Protein AF-A0A290WV50-F1 (afdb_monomer)

Sequence (112 aa):
MDWLPSSRDQPDPIHGEHLRTILKDNGTAYQQEVMASYKLALKSLRVVPDRTIFSGANDFTQAAKDSAIYCVRMATLEVLNAQPNFWLDALMIYHEGNWPCGLLPDGTLVVF

Mean predicted aligned error: 3.04 Å

Nearest PDB structures (foldseek):
  8cm0-assembly1_BBB  TM=7.916E-01  e=2.011E-04  Serratia marcescens

pLDDT: mean 94.01, std 3.14, range [77.62, 97.81]

Secondary structure (DSSP, 8-state):
-EEPP-STTSPPSSSHHHHHHHHHHTT---HHHHHHHHHHHHHHGGGSPTTSSEETTEE-HHHHHHHHHHHHHHHHHHHHTT---HHHHHHHHHHTT--EEEE-TTSPEEE-

Organism: NCBI:txid368607

Foldseek 3Di:
DFWQDLDPPDDHPPCLVVLVVVCVVVVHDQPVVLVVQLVVLVVVLVVPDWQPDDDVPDTCSNSQSSNLSVLSSSQSSCVVVVNRDLSVVVNVCVVVVWGFTDADPVGDTDTD

Structure (mmCIF, N/CA/C/O backbone):
data_AF-A0A290WV50-F1
#
_entry.id   AF-A0A290WV50-F1
#
loop_
_atom_site.group_PDB
_atom_site.id
_atom_site.type_symbol
_atom_site.label_atom_id
_atom_site.label_alt_id
_atom_site.label_comp_id
_atom_site.label_asym_id
_atom_site.label_entity_id
_atom_site.label_seq_id
_atom_site.pdbx_PDB_ins_code
_atom_site.Cartn_x
_atom_site.Cartn_y
_atom_site.Cartn_z
_atom_site.occupancy
_atom_site.B_iso_or_equiv
_atom_site.auth_seq_id
_atom_site.auth_comp_id
_atom_site.auth_asym_id
_atom_site.auth_atom_id
_atom_site.pdbx_PDB_model_num
ATOM 1 N N . MET A 1 1 ? -4.589 11.351 -15.702 1.00 77.62 1 MET A N 1
ATOM 2 C CA . MET A 1 1 ? -3.990 10.204 -15.004 1.00 77.62 1 MET A CA 1
ATOM 3 C C . MET A 1 1 ? -3.105 10.793 -13.945 1.00 77.62 1 MET A C 1
ATOM 5 O O . MET A 1 1 ? -2.241 11.589 -14.299 1.00 77.62 1 MET A O 1
ATOM 9 N N . ASP A 1 2 ? -3.348 10.419 -12.701 1.00 89.75 2 ASP A N 1
ATOM 10 C CA . ASP A 1 2 ? -2.555 10.874 -11.569 1.00 89.75 2 ASP A CA 1
ATOM 11 C C . ASP A 1 2 ? -1.730 9.709 -11.031 1.00 89.75 2 ASP A C 1
ATOM 13 O O . ASP A 1 2 ? -2.103 8.545 -11.177 1.00 89.75 2 ASP A O 1
ATOM 17 N N . TRP A 1 3 ? -0.571 10.013 -10.460 1.00 90.50 3 TRP A N 1
ATOM 18 C CA . TRP A 1 3 ? 0.260 8.999 -9.818 1.00 90.50 3 TRP A CA 1
ATOM 19 C C . TRP A 1 3 ? -0.397 8.521 -8.527 1.00 90.50 3 TRP A C 1
ATOM 21 O O . TRP A 1 3 ? -1.090 9.291 -7.856 1.00 90.50 3 TRP A O 1
ATOM 31 N N . LEU A 1 4 ? -0.148 7.263 -8.157 1.00 93.94 4 LEU A N 1
ATOM 32 C CA . LEU A 1 4 ? -0.540 6.798 -6.832 1.00 93.94 4 LEU A CA 1
ATOM 33 C C . LEU A 1 4 ? 0.209 7.579 -5.739 1.00 93.94 4 LEU A C 1
ATOM 35 O O . LEU A 1 4 ? 1.354 7.997 -5.954 1.00 93.94 4 LEU A O 1
ATOM 39 N N . PRO A 1 5 ? -0.412 7.780 -4.563 1.00 94.62 5 PRO A N 1
ATOM 40 C CA . PRO A 1 5 ? 0.242 8.483 -3.476 1.00 94.62 5 PRO A CA 1
ATOM 41 C C . PRO A 1 5 ? 1.476 7.725 -2.981 1.00 94.62 5 PRO A C 1
ATOM 43 O O . PRO A 1 5 ? 1.396 6.544 -2.659 1.00 94.62 5 PRO A O 1
ATOM 46 N N . SER A 1 6 ? 2.601 8.422 -2.859 1.00 92.94 6 SER A N 1
ATOM 47 C CA . SER A 1 6 ? 3.882 7.913 -2.365 1.00 92.94 6 SER A CA 1
ATOM 48 C C . SER A 1 6 ? 4.275 8.497 -1.004 1.00 92.94 6 SER A C 1
ATOM 50 O O . SER A 1 6 ? 5.282 8.115 -0.416 1.00 92.94 6 SER A O 1
ATOM 52 N N . SER A 1 7 ? 3.500 9.429 -0.449 1.00 90.25 7 SER A N 1
ATOM 53 C CA . SER A 1 7 ? 3.788 9.998 0.868 1.00 90.25 7 SER A CA 1
ATOM 54 C C . SER A 1 7 ? 2.561 10.004 1.763 1.00 90.25 7 SER A C 1
ATOM 56 O O . SER A 1 7 ? 1.423 10.015 1.308 1.00 90.25 7 SER A O 1
ATOM 58 N N . ARG A 1 8 ? 2.788 10.005 3.081 1.00 85.62 8 ARG A N 1
ATOM 59 C CA . ARG A 1 8 ? 1.700 10.053 4.068 1.00 85.62 8 ARG A CA 1
ATOM 60 C C . ARG A 1 8 ? 0.802 11.275 3.894 1.00 85.62 8 ARG A C 1
ATOM 62 O O . ARG A 1 8 ? -0.384 11.185 4.182 1.00 85.62 8 ARG A O 1
ATOM 69 N N . ASP A 1 9 ? 1.410 12.400 3.546 1.00 87.44 9 ASP A N 1
ATOM 70 C CA . ASP A 1 9 ? 0.775 13.710 3.630 1.00 87.44 9 ASP A CA 1
ATOM 71 C C . ASP A 1 9 ? 0.068 14.075 2.310 1.00 87.44 9 ASP A C 1
ATOM 73 O O . ASP A 1 9 ? -0.568 15.122 2.212 1.00 87.44 9 ASP A O 1
ATOM 77 N N . GLN A 1 10 ? 0.152 13.204 1.297 1.00 91.88 10 GLN A N 1
ATOM 78 C CA . GLN A 1 10 ? -0.645 13.320 0.084 1.00 91.88 10 GLN A CA 1
ATOM 79 C C . GLN A 1 10 ? -2.114 12.958 0.350 1.00 91.88 10 GLN A C 1
ATOM 81 O O . GLN A 1 10 ? -2.394 12.024 1.114 1.00 91.88 10 GLN A O 1
ATOM 86 N N . PRO A 1 11 ? -3.057 13.679 -0.287 1.00 90.56 11 PRO A N 1
ATOM 87 C CA . PRO A 1 11 ? -4.473 13.373 -0.170 1.00 90.56 11 PRO A CA 1
ATOM 88 C C . PRO A 1 11 ? -4.752 11.976 -0.722 1.00 90.56 11 PRO A C 1
ATOM 90 O O . PRO A 1 11 ? -4.215 11.585 -1.758 1.00 90.56 11 PRO A O 1
ATOM 93 N N . ASP A 1 12 ? -5.599 11.231 -0.018 1.00 92.50 12 ASP A N 1
ATOM 94 C CA . ASP A 1 12 ? -6.056 9.933 -0.494 1.00 92.50 12 ASP A CA 1
ATOM 95 C C . ASP A 1 12 ? -7.069 10.130 -1.634 1.00 92.50 12 ASP A C 1
ATOM 97 O O . ASP A 1 12 ? -8.061 10.834 -1.427 1.00 92.50 12 ASP A O 1
ATOM 101 N N . PRO A 1 13 ? -6.853 9.537 -2.821 1.00 92.50 13 PRO A N 1
ATOM 102 C CA . PRO A 1 13 ? -7.747 9.723 -3.959 1.00 92.50 13 PRO A CA 1
ATOM 103 C C . PRO A 1 13 ? -9.052 8.919 -3.870 1.00 92.50 13 PRO A C 1
ATOM 105 O O . PRO A 1 13 ? -9.912 9.106 -4.726 1.00 92.50 13 PRO A O 1
ATOM 108 N N . ILE A 1 14 ? -9.212 8.023 -2.886 1.00 93.81 14 ILE A N 1
ATOM 109 C CA . ILE A 1 14 ? -10.345 7.092 -2.824 1.00 93.81 14 ILE A CA 1
ATOM 110 C C . ILE A 1 14 ? -11.225 7.355 -1.595 1.00 93.81 14 ILE A C 1
ATOM 112 O O . ILE A 1 14 ? -12.338 7.851 -1.731 1.00 93.81 14 ILE A O 1
ATOM 116 N N . HIS A 1 15 ? -10.770 6.983 -0.395 1.00 91.62 15 HIS A N 1
ATOM 117 C CA . HIS A 1 15 ? -11.555 7.053 0.847 1.00 91.62 15 HIS A CA 1
ATOM 118 C C . HIS A 1 15 ? -10.739 6.907 2.152 1.00 91.62 15 HIS A C 1
ATOM 120 O O . HIS A 1 15 ? -11.312 6.753 3.232 1.00 91.62 15 HIS A O 1
ATOM 126 N N . GLY A 1 16 ? -9.407 6.982 2.107 1.00 89.75 16 GLY A N 1
ATOM 127 C CA . GLY A 1 16 ? -8.529 6.748 3.258 1.00 89.75 16 GLY A CA 1
ATOM 128 C C . GLY A 1 16 ? -8.786 7.671 4.455 1.00 89.75 16 GLY A C 1
ATOM 129 O O . GLY A 1 16 ? -8.619 7.253 5.602 1.00 89.75 16 GLY A O 1
ATOM 130 N N . GLU A 1 17 ? -9.226 8.911 4.216 1.00 91.75 17 GLU A N 1
ATOM 131 C CA . GLU A 1 17 ? -9.607 9.828 5.298 1.00 91.75 17 GLU A CA 1
ATOM 132 C C . GLU A 1 17 ? -10.930 9.428 5.958 1.00 91.75 17 GLU A C 1
ATOM 134 O O . GLU A 1 17 ? -11.027 9.402 7.183 1.00 91.75 17 GLU A O 1
ATOM 139 N N . HIS A 1 18 ? -11.913 9.005 5.161 1.00 93.69 18 HIS A N 1
ATOM 140 C CA . HIS A 1 18 ? -13.194 8.520 5.669 1.00 93.69 18 HIS A CA 1
ATOM 141 C C . HIS A 1 18 ? -13.021 7.292 6.580 1.00 93.69 18 HIS A C 1
ATOM 143 O O . HIS A 1 18 ? -13.589 7.247 7.672 1.00 93.69 18 HIS A O 1
ATOM 149 N N . LEU A 1 19 ? -12.157 6.344 6.195 1.00 94.12 19 LEU A N 1
ATOM 150 C CA . LEU A 1 19 ? -11.827 5.170 7.016 1.00 94.12 19 LEU A CA 1
ATOM 151 C C . LEU A 1 19 ? -11.219 5.548 8.373 1.00 94.12 19 LEU A C 1
ATOM 153 O O . LEU A 1 19 ? -11.507 4.909 9.388 1.00 94.12 19 LEU A O 1
ATOM 157 N N . ARG A 1 20 ? -10.369 6.586 8.407 1.00 93.75 20 ARG A N 1
ATOM 158 C CA . ARG A 1 20 ? -9.778 7.096 9.654 1.00 93.75 20 ARG A CA 1
ATOM 159 C C . ARG A 1 20 ? -10.834 7.711 10.563 1.00 93.75 20 ARG A C 1
ATOM 161 O O . ARG A 1 20 ? -10.759 7.503 11.774 1.00 93.75 20 ARG A O 1
ATOM 168 N N . THR A 1 21 ? -11.790 8.449 9.999 1.00 94.75 21 THR A N 1
ATOM 169 C CA . THR A 1 21 ? -12.915 9.020 10.748 1.00 94.75 21 THR A CA 1
ATOM 170 C C . THR A 1 21 ? -13.756 7.923 11.393 1.00 94.75 21 THR A C 1
ATOM 172 O O . THR A 1 21 ? -13.929 7.958 12.606 1.00 94.75 21 THR A O 1
ATOM 175 N N . ILE A 1 22 ? -14.166 6.896 10.637 1.00 94.88 22 ILE A N 1
ATOM 176 C CA . ILE A 1 22 ? -14.979 5.786 11.169 1.00 94.88 22 ILE A CA 1
ATOM 177 C C . ILE A 1 22 ? -14.281 5.096 12.348 1.00 94.88 22 ILE A C 1
ATOM 179 O O . ILE A 1 22 ? -14.875 4.917 13.410 1.00 94.88 22 ILE A O 1
ATOM 183 N N . LEU A 1 23 ? -13.002 4.735 12.197 1.00 93.81 23 LEU A N 1
ATOM 184 C CA . LEU A 1 23 ? -12.256 4.062 13.267 1.00 93.81 23 LEU A CA 1
ATOM 185 C C . LEU A 1 23 ? -12.129 4.940 14.512 1.00 93.81 23 LEU A C 1
ATOM 187 O O . LEU A 1 23 ? -12.225 4.438 15.632 1.00 93.81 23 LEU A O 1
ATOM 191 N N . LYS A 1 24 ? -11.926 6.248 14.324 1.00 94.31 24 LYS A N 1
ATOM 192 C CA . LYS A 1 24 ? -11.847 7.211 15.422 1.00 94.31 24 LYS A CA 1
ATOM 193 C C . LYS A 1 24 ? -13.186 7.339 16.151 1.00 94.31 24 LYS A C 1
ATOM 195 O O . LYS A 1 24 ? -13.190 7.300 17.379 1.00 94.31 24 LYS A O 1
ATOM 200 N N . ASP A 1 25 ? -14.287 7.451 15.416 1.00 95.25 25 ASP A N 1
ATOM 201 C CA . ASP A 1 25 ? -15.638 7.587 15.973 1.00 95.25 25 ASP A CA 1
ATOM 202 C C . ASP A 1 25 ? -16.058 6.323 16.736 1.00 95.25 25 ASP A C 1
ATOM 204 O O . ASP A 1 25 ? -16.669 6.406 17.800 1.00 95.25 25 ASP A O 1
ATOM 208 N N . ASN A 1 26 ? -15.624 5.154 16.260 1.00 93.56 26 ASN A N 1
ATOM 209 C CA . ASN A 1 26 ? -15.825 3.867 16.927 1.00 93.56 26 ASN A CA 1
ATOM 210 C C . ASN A 1 26 ? -14.840 3.608 18.085 1.00 93.56 26 ASN A C 1
ATOM 212 O O . ASN A 1 26 ? -14.856 2.528 18.673 1.00 93.56 26 ASN A O 1
ATOM 216 N N . GLY A 1 27 ? -13.934 4.544 18.395 1.00 91.69 27 GLY A N 1
ATOM 217 C CA . GLY A 1 27 ? -12.922 4.382 19.446 1.00 91.69 27 GLY A CA 1
ATOM 218 C C . GLY A 1 27 ? -11.896 3.272 19.178 1.00 91.69 27 GLY A C 1
ATOM 219 O O . GLY A 1 27 ? -11.233 2.802 20.101 1.00 91.69 27 GLY A O 1
ATOM 220 N N . THR A 1 28 ? -11.752 2.835 17.925 1.00 92.50 28 THR A N 1
ATOM 221 C CA . THR A 1 28 ? -10.842 1.754 17.537 1.00 92.50 28 THR A CA 1
ATOM 222 C C . THR A 1 28 ? -9.425 2.289 17.351 1.00 92.50 28 THR A C 1
ATOM 224 O O . THR A 1 28 ? -9.150 3.120 16.482 1.00 92.50 28 THR A O 1
ATOM 227 N N . ALA A 1 29 ? -8.485 1.795 18.157 1.00 92.31 29 ALA A N 1
ATOM 228 C CA . ALA A 1 29 ? -7.078 2.160 18.043 1.00 92.31 29 ALA A CA 1
ATOM 229 C C . ALA A 1 29 ? -6.427 1.468 16.832 1.00 92.31 29 ALA A C 1
ATOM 231 O O . ALA A 1 29 ? -6.065 0.300 16.894 1.00 92.31 29 ALA A O 1
ATOM 232 N N . TYR A 1 30 ? -6.233 2.202 15.734 1.00 94.81 30 TYR A N 1
ATOM 233 C CA . TYR A 1 30 ? -5.678 1.650 14.487 1.00 94.81 30 TYR A CA 1
ATOM 234 C C . TYR A 1 30 ? -4.192 1.964 14.253 1.00 94.81 30 TYR A C 1
ATOM 236 O O . TYR A 1 30 ? -3.545 1.354 13.404 1.00 94.81 30 TYR A O 1
ATOM 244 N N . GLN A 1 31 ? -3.624 2.936 14.975 1.00 94.50 31 GLN A N 1
ATOM 245 C CA . GLN A 1 31 ? -2.273 3.443 14.696 1.00 94.50 31 GLN A CA 1
ATOM 246 C C . GLN A 1 31 ? -1.183 2.375 14.852 1.00 94.50 31 GLN A C 1
ATOM 248 O O . GLN A 1 31 ? -0.221 2.369 14.084 1.00 94.50 31 GLN A O 1
ATOM 253 N N . GLN A 1 32 ? -1.326 1.481 15.836 1.00 95.50 32 GLN A N 1
ATOM 254 C CA . GLN A 1 32 ? -0.359 0.410 16.086 1.00 95.50 32 GLN A CA 1
ATOM 255 C C . GLN A 1 32 ? -0.354 -0.615 14.949 1.00 95.50 32 GLN A C 1
ATOM 257 O O . GLN A 1 32 ? 0.719 -0.938 14.444 1.00 95.50 32 GLN A O 1
ATOM 262 N N . GLU A 1 33 ? -1.533 -1.037 14.488 1.00 96.62 33 GLU A N 1
ATOM 263 C CA . GLU A 1 33 ? -1.677 -1.986 13.378 1.00 96.62 33 GLU A CA 1
ATOM 264 C C . GLU A 1 33 ? -1.170 -1.403 12.059 1.00 96.62 33 GLU A C 1
ATOM 266 O O . GLU A 1 33 ? -0.342 -2.008 11.381 1.00 96.62 33 GLU A O 1
ATOM 271 N N . VAL A 1 34 ? -1.546 -0.159 11.737 1.00 96.62 34 VAL A N 1
ATOM 272 C CA . VAL A 1 34 ? -1.020 0.533 10.547 1.00 96.62 34 VAL A CA 1
ATOM 273 C C . VAL A 1 34 ? 0.508 0.637 10.600 1.00 96.62 34 VAL A C 1
ATOM 275 O O . VAL A 1 34 ? 1.178 0.454 9.582 1.00 96.62 34 VAL A O 1
ATOM 278 N N . MET A 1 35 ? 1.083 0.911 11.775 1.00 97.44 35 MET A N 1
ATOM 279 C CA . MET A 1 35 ? 2.535 0.978 11.954 1.00 97.44 35 MET A CA 1
ATOM 280 C C . MET A 1 35 ? 3.204 -0.400 11.830 1.00 97.44 35 MET A C 1
ATOM 282 O O . MET A 1 35 ? 4.313 -0.491 11.297 1.00 97.44 35 MET A O 1
ATOM 286 N N . ALA A 1 36 ? 2.562 -1.468 12.307 1.00 97.75 36 ALA A N 1
ATOM 287 C CA . ALA A 1 36 ? 3.053 -2.834 12.162 1.00 97.75 36 ALA A CA 1
ATOM 288 C C . ALA A 1 36 ? 3.085 -3.254 10.683 1.00 97.75 36 ALA A C 1
ATOM 290 O O . ALA A 1 36 ? 4.151 -3.630 10.185 1.00 97.75 36 ALA A O 1
ATOM 291 N N . SER A 1 37 ? 1.976 -3.076 9.958 1.00 97.50 37 SER A N 1
ATOM 292 C CA . SER A 1 37 ? 1.875 -3.341 8.515 1.00 97.50 37 SER A CA 1
ATOM 293 C C . SER A 1 37 ? 2.882 -2.521 7.705 1.00 97.50 37 SER A C 1
ATOM 295 O O . SER A 1 37 ? 3.598 -3.063 6.865 1.00 97.50 37 SER A O 1
ATOM 297 N N . TYR A 1 38 ? 3.027 -1.228 8.015 1.00 96.94 38 TYR A N 1
ATOM 298 C CA . TYR A 1 38 ? 4.029 -0.350 7.402 1.00 96.94 38 TYR A CA 1
ATOM 299 C C . TYR A 1 38 ? 5.460 -0.895 7.544 1.00 96.94 38 TYR A C 1
ATOM 301 O O . TYR A 1 38 ? 6.214 -0.954 6.572 1.00 96.94 38 TYR A O 1
ATOM 309 N N . LYS A 1 39 ? 5.850 -1.326 8.751 1.00 97.75 39 LYS A N 1
ATOM 310 C CA . LYS A 1 39 ? 7.191 -1.880 9.002 1.00 97.75 39 LYS A CA 1
ATOM 311 C C . LYS A 1 39 ? 7.417 -3.198 8.261 1.00 97.75 39 LYS A C 1
ATOM 313 O O . LYS A 1 39 ? 8.528 -3.438 7.784 1.00 97.75 39 LYS A O 1
ATOM 318 N N . LEU A 1 40 ? 6.388 -4.041 8.158 1.00 97.38 40 LEU A N 1
ATOM 319 C CA . LEU A 1 40 ? 6.449 -5.282 7.384 1.00 97.38 40 LEU A CA 1
ATOM 320 C C . LEU A 1 40 ? 6.635 -4.996 5.890 1.00 97.38 40 LEU A C 1
ATOM 322 O O . LEU A 1 40 ? 7.533 -5.577 5.279 1.00 97.38 40 LEU A O 1
ATOM 326 N N . ALA A 1 41 ? 5.877 -4.047 5.335 1.00 97.19 41 ALA A N 1
ATOM 327 C CA . ALA A 1 41 ? 6.014 -3.613 3.947 1.00 97.19 41 ALA A CA 1
ATOM 328 C C . ALA A 1 41 ? 7.417 -3.067 3.659 1.00 97.19 41 ALA A C 1
ATOM 330 O O . ALA A 1 41 ? 8.076 -3.520 2.726 1.00 97.19 41 ALA A O 1
ATOM 331 N N . LEU A 1 42 ? 7.935 -2.183 4.521 1.00 96.88 42 LEU A N 1
ATOM 332 C CA . LEU A 1 42 ? 9.309 -1.685 4.414 1.00 96.88 42 LEU A CA 1
ATOM 333 C C . LEU A 1 42 ? 10.335 -2.815 4.372 1.00 96.88 42 LEU A C 1
ATOM 335 O O . LEU A 1 42 ? 11.285 -2.751 3.600 1.00 96.88 42 LEU A O 1
ATOM 339 N N . LYS A 1 43 ? 10.181 -3.833 5.226 1.00 97.81 43 LYS A N 1
ATOM 340 C CA . LYS A 1 43 ? 11.095 -4.978 5.254 1.00 97.81 43 LYS A CA 1
ATOM 341 C C . LYS A 1 43 ? 10.990 -5.797 3.968 1.00 97.81 43 LYS A C 1
ATOM 343 O O . LYS A 1 43 ? 12.026 -6.167 3.424 1.00 97.81 43 LYS A O 1
ATOM 348 N N . SER A 1 44 ? 9.771 -6.063 3.501 1.00 95.94 44 SER A N 1
ATOM 349 C CA . SER A 1 44 ? 9.507 -6.829 2.280 1.00 95.94 44 SER A CA 1
ATOM 350 C C . SER A 1 44 ? 10.095 -6.137 1.049 1.00 95.94 44 SER A C 1
ATOM 352 O O . SER A 1 44 ? 10.835 -6.755 0.295 1.00 95.94 44 SER A O 1
ATOM 354 N N . LEU A 1 45 ? 9.901 -4.827 0.908 1.00 96.12 45 LEU A N 1
ATOM 355 C CA . LEU A 1 45 ? 10.331 -4.067 -0.269 1.00 96.12 45 LEU A CA 1
ATOM 356 C C . LEU A 1 45 ? 11.850 -3.826 -0.351 1.00 96.12 45 LEU A C 1
ATOM 358 O O . LEU A 1 45 ? 12.334 -3.305 -1.355 1.00 96.12 45 LEU A O 1
ATOM 362 N N . ARG A 1 46 ? 12.638 -4.200 0.668 1.00 95.25 46 ARG A N 1
ATOM 363 C CA . ARG A 1 46 ? 14.112 -4.097 0.618 1.00 95.25 46 ARG A CA 1
ATOM 364 C C . ARG A 1 46 ? 14.743 -4.998 -0.434 1.00 95.25 46 ARG A C 1
ATOM 366 O O . ARG A 1 46 ? 15.839 -4.689 -0.879 1.00 95.25 46 ARG A O 1
ATOM 373 N N . VAL A 1 47 ? 14.086 -6.101 -0.789 1.00 94.56 47 VAL A N 1
ATOM 374 C CA . VAL A 1 47 ? 14.622 -7.055 -1.772 1.00 94.56 47 VAL A CA 1
ATOM 375 C C . VAL A 1 47 ? 14.360 -6.627 -3.216 1.00 94.56 47 VAL A C 1
ATOM 377 O O . VAL A 1 47 ? 14.904 -7.237 -4.129 1.00 94.56 47 VAL A O 1
ATOM 380 N N . VAL A 1 48 ? 13.534 -5.595 -3.424 1.00 94.19 48 VAL A N 1
ATOM 381 C CA . VAL A 1 48 ? 13.219 -5.060 -4.752 1.00 94.19 48 VAL A CA 1
ATOM 382 C C . VAL A 1 48 ? 14.451 -4.316 -5.274 1.00 94.19 48 VAL A C 1
ATOM 384 O O . VAL A 1 48 ? 14.850 -3.333 -4.634 1.00 94.19 48 VAL A O 1
ATOM 387 N N . PRO A 1 49 ? 15.063 -4.771 -6.382 1.00 93.94 49 PRO A N 1
ATOM 388 C CA . PRO A 1 49 ? 16.272 -4.163 -6.919 1.00 93.94 49 PRO A CA 1
ATOM 389 C C . PRO A 1 49 ? 15.977 -2.790 -7.526 1.00 93.94 49 PRO A C 1
ATOM 391 O O . PRO A 1 49 ? 14.869 -2.531 -7.998 1.00 93.94 49 PRO A O 1
ATOM 394 N N . ASP A 1 50 ? 16.987 -1.926 -7.559 1.00 92.50 50 ASP A N 1
ATOM 395 C CA . ASP A 1 50 ? 16.915 -0.673 -8.313 1.00 92.50 50 ASP A CA 1
ATOM 396 C C . ASP A 1 50 ? 16.634 -0.960 -9.795 1.00 92.50 50 ASP A C 1
ATOM 398 O O . ASP A 1 50 ? 16.941 -2.039 -10.311 1.00 92.50 50 ASP A O 1
ATOM 402 N N . ARG A 1 51 ? 16.048 0.013 -10.495 1.00 92.38 51 ARG A N 1
ATOM 403 C CA . ARG A 1 51 ? 15.609 -0.115 -11.890 1.00 92.38 51 ARG A CA 1
ATOM 404 C C . ARG A 1 51 ? 14.653 -1.290 -12.138 1.00 92.38 51 ARG A C 1
ATOM 406 O O . ARG A 1 51 ? 14.642 -1.840 -13.236 1.00 92.38 51 ARG A O 1
ATOM 413 N N . THR A 1 52 ? 13.823 -1.649 -11.158 1.00 91.25 52 THR A N 1
ATOM 414 C CA . THR A 1 52 ? 12.665 -2.534 -11.385 1.00 91.25 52 THR A CA 1
ATOM 415 C C . THR A 1 52 ? 11.622 -1.826 -12.249 1.00 91.25 52 THR A C 1
ATOM 417 O O . THR A 1 52 ? 11.058 -2.422 -13.161 1.00 91.25 52 THR A O 1
ATOM 420 N N . ILE A 1 53 ? 11.408 -0.532 -12.002 1.00 91.44 53 ILE A N 1
ATOM 421 C CA . ILE A 1 53 ? 10.458 0.299 -12.743 1.00 91.44 53 ILE A CA 1
ATOM 422 C C . ILE A 1 53 ? 11.219 1.472 -13.329 1.00 91.44 53 ILE A C 1
ATOM 424 O O . ILE A 1 53 ? 11.619 2.379 -12.604 1.00 91.44 53 ILE A O 1
ATOM 428 N N . PHE A 1 54 ? 11.438 1.470 -14.638 1.00 92.12 54 PHE A N 1
ATOM 429 C CA . PHE A 1 54 ? 12.225 2.509 -15.291 1.00 92.12 54 PHE A CA 1
ATOM 430 C C . PHE A 1 54 ? 11.699 2.831 -16.685 1.00 92.12 54 PHE A C 1
ATOM 432 O O . PHE A 1 54 ? 11.199 1.970 -17.401 1.00 92.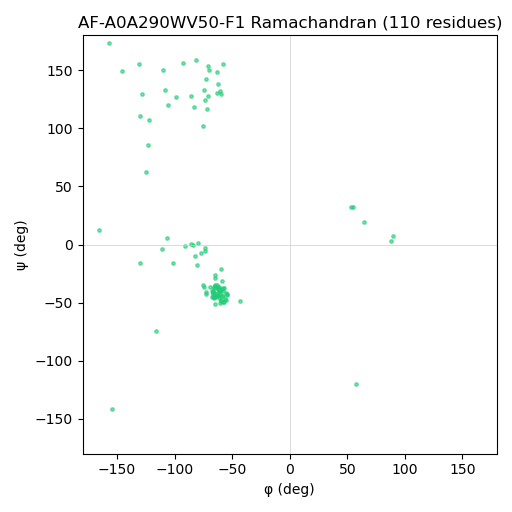12 54 PHE A O 1
ATOM 439 N N . SER A 1 55 ? 11.869 4.083 -17.099 1.00 89.81 55 SER A N 1
ATOM 440 C CA . SER A 1 55 ? 11.629 4.509 -18.476 1.00 89.81 55 SER A CA 1
ATOM 441 C C . SER A 1 55 ? 12.834 5.300 -18.966 1.00 89.81 55 SER A C 1
A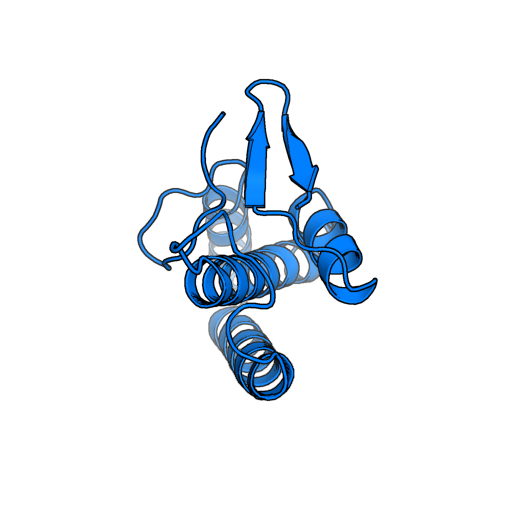TOM 443 O O . SER A 1 55 ? 13.142 6.388 -18.470 1.00 89.81 55 SER A O 1
ATOM 445 N N . GLY A 1 56 ? 13.571 4.705 -19.906 1.00 92.06 56 GLY A N 1
ATOM 446 C CA . GLY A 1 56 ? 14.861 5.221 -20.355 1.00 92.06 56 GLY A CA 1
ATOM 447 C C . GLY A 1 56 ? 15.859 5.355 -19.199 1.00 92.06 56 GLY A C 1
ATOM 448 O O . GLY A 1 56 ? 16.213 4.377 -18.532 1.00 92.06 56 GLY A O 1
ATOM 449 N N . ALA A 1 57 ? 16.333 6.579 -18.969 1.00 92.94 57 ALA A N 1
ATOM 450 C CA . ALA A 1 57 ? 17.272 6.888 -17.892 1.00 92.94 57 ALA A CA 1
ATOM 451 C C . ALA A 1 57 ? 16.602 7.042 -16.514 1.00 92.94 57 ALA A C 1
ATOM 453 O O . ALA A 1 57 ? 17.298 6.960 -15.505 1.00 92.94 57 ALA A O 1
ATOM 454 N N . ASN A 1 58 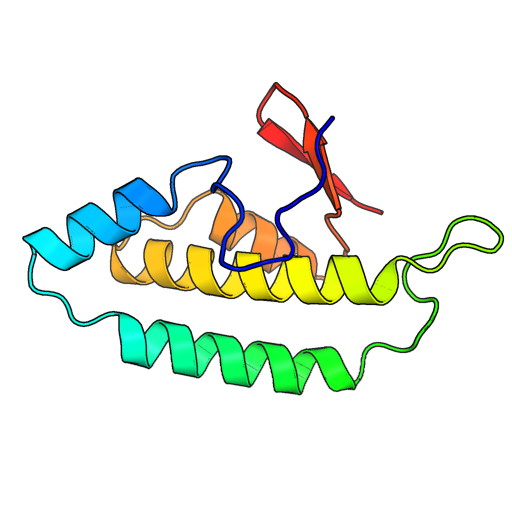? 15.281 7.240 -16.467 1.00 93.38 58 ASN A N 1
ATOM 455 C CA . ASN A 1 58 ? 14.558 7.538 -15.234 1.00 93.38 58 ASN A CA 1
ATOM 456 C C . ASN A 1 58 ? 14.171 6.252 -14.502 1.00 93.38 58 ASN A C 1
ATOM 458 O O . ASN A 1 58 ? 13.546 5.375 -15.096 1.00 93.38 58 ASN A O 1
ATOM 462 N N . ASP A 1 59 ? 14.517 6.168 -13.219 1.00 94.31 59 ASP A N 1
ATOM 463 C CA . ASP A 1 59 ? 14.151 5.072 -12.322 1.00 94.31 59 ASP A CA 1
ATOM 464 C C . ASP A 1 59 ? 13.051 5.536 -11.357 1.00 94.31 59 ASP A C 1
ATOM 466 O O . ASP A 1 59 ? 13.229 6.487 -10.596 1.00 94.31 59 ASP A O 1
ATOM 470 N N . PHE A 1 60 ? 11.906 4.864 -11.408 1.00 93.31 60 PHE A N 1
ATOM 471 C CA . PHE A 1 60 ? 10.721 5.126 -10.593 1.00 93.31 60 PHE A CA 1
ATOM 472 C C . PHE A 1 60 ? 10.523 4.072 -9.498 1.00 93.31 60 PHE A C 1
ATOM 474 O O . PHE A 1 60 ? 9.524 4.114 -8.780 1.00 93.31 60 PHE A O 1
ATOM 481 N N . THR A 1 61 ? 11.466 3.139 -9.337 1.00 94.00 61 THR A N 1
ATOM 482 C CA . THR A 1 61 ? 11.362 2.027 -8.383 1.00 94.00 61 THR A CA 1
ATOM 483 C C . THR A 1 61 ? 11.084 2.522 -6.966 1.00 94.00 61 THR A C 1
ATOM 485 O O . THR A 1 61 ? 10.218 1.982 -6.281 1.00 94.00 61 THR A O 1
ATOM 488 N N . GLN A 1 62 ? 11.761 3.586 -6.525 1.00 94.69 62 GLN A N 1
ATOM 489 C CA . GLN A 1 62 ? 11.539 4.141 -5.189 1.00 94.69 62 GLN A CA 1
ATOM 490 C C . GLN A 1 62 ? 10.124 4.720 -5.034 1.00 94.69 62 GLN A C 1
ATOM 492 O O . GLN A 1 62 ? 9.448 4.402 -4.060 1.00 94.69 62 GLN A O 1
ATOM 497 N N . ALA A 1 63 ? 9.635 5.477 -6.021 1.00 93.94 63 ALA A N 1
ATOM 498 C CA . ALA A 1 63 ? 8.282 6.038 -5.992 1.00 93.94 63 ALA A CA 1
ATOM 499 C C . ALA A 1 63 ? 7.199 4.946 -5.937 1.00 93.94 63 ALA A C 1
ATOM 501 O O . ALA A 1 63 ? 6.198 5.091 -5.234 1.00 93.94 63 ALA A O 1
ATOM 502 N N . ALA A 1 64 ? 7.410 3.827 -6.629 1.00 94.12 64 ALA A N 1
ATOM 503 C CA . ALA A 1 64 ? 6.481 2.705 -6.592 1.00 94.12 64 ALA A CA 1
ATOM 504 C C . ALA A 1 64 ? 6.556 1.900 -5.291 1.00 94.12 64 ALA A C 1
ATOM 506 O O . ALA A 1 64 ? 5.520 1.490 -4.776 1.00 94.12 64 ALA A O 1
ATOM 507 N N . LYS A 1 65 ? 7.749 1.726 -4.705 1.00 95.88 65 LYS A N 1
ATOM 508 C CA . LYS A 1 65 ? 7.894 1.159 -3.352 1.00 95.88 65 LYS A CA 1
ATOM 509 C C . LYS A 1 65 ? 7.150 2.012 -2.330 1.00 95.88 65 LYS A C 1
ATOM 511 O O . LYS A 1 65 ? 6.424 1.480 -1.497 1.00 95.88 65 LYS A O 1
ATOM 516 N N . ASP A 1 66 ? 7.286 3.326 -2.429 1.00 96.06 66 ASP A N 1
ATOM 517 C CA . ASP A 1 66 ? 6.591 4.267 -1.557 1.00 96.06 66 ASP A CA 1
ATOM 518 C C . ASP A 1 66 ? 5.064 4.224 -1.762 1.00 96.06 66 ASP A C 1
ATOM 520 O O . ASP A 1 66 ? 4.308 4.265 -0.788 1.00 96.06 66 ASP A O 1
ATOM 524 N N . SER A 1 67 ? 4.605 4.018 -3.001 1.00 96.00 67 SER A N 1
ATOM 525 C CA . SER A 1 67 ? 3.183 3.809 -3.323 1.00 96.00 67 SER A CA 1
ATOM 526 C C . SER A 1 67 ? 2.635 2.494 -2.760 1.00 96.00 67 SER A C 1
ATOM 528 O O . SER A 1 67 ? 1.565 2.475 -2.151 1.00 96.00 67 SER A O 1
ATOM 530 N N . ALA A 1 68 ? 3.398 1.402 -2.853 1.00 96.81 68 ALA A N 1
ATOM 531 C CA . ALA A 1 68 ? 3.046 0.126 -2.234 1.00 96.81 68 ALA A CA 1
ATOM 532 C C . ALA A 1 68 ? 2.922 0.257 -0.707 1.00 96.81 68 ALA A C 1
ATOM 534 O O . ALA A 1 68 ? 1.995 -0.272 -0.096 1.00 96.81 68 ALA A O 1
ATOM 535 N N . ILE A 1 69 ? 3.816 1.022 -0.076 1.00 97.25 69 ILE A N 1
ATOM 536 C CA . ILE A 1 69 ? 3.754 1.308 1.361 1.00 97.25 69 ILE A CA 1
ATOM 537 C C . ILE A 1 69 ? 2.501 2.116 1.716 1.00 97.25 69 ILE A C 1
ATOM 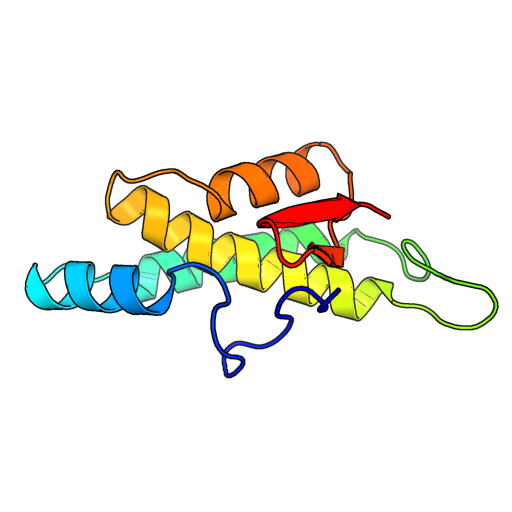539 O O . ILE A 1 69 ? 1.861 1.834 2.733 1.00 97.25 69 ILE A O 1
ATOM 543 N N . TYR A 1 70 ? 2.141 3.118 0.911 1.00 97.06 70 TYR A N 1
ATOM 544 C CA . TYR A 1 70 ? 0.902 3.871 1.102 1.00 97.06 70 TYR A CA 1
ATOM 545 C C . TYR A 1 70 ? -0.320 2.951 1.018 1.00 97.06 70 TYR A C 1
ATOM 547 O O . TYR A 1 70 ? -1.150 2.935 1.930 1.00 97.06 70 TYR A O 1
ATOM 555 N N . CYS A 1 71 ? -0.369 2.127 -0.029 1.00 97.12 71 CYS A N 1
ATOM 556 C CA . CYS A 1 71 ? -1.415 1.145 -0.273 1.00 97.12 71 CYS A CA 1
ATOM 557 C C . CYS A 1 71 ? -1.577 0.178 0.910 1.00 97.12 71 CYS A C 1
ATOM 559 O O . CYS A 1 71 ? -2.684 0.037 1.420 1.00 97.12 71 CYS A O 1
ATOM 561 N N . VAL A 1 72 ? -0.485 -0.374 1.460 1.00 97.75 72 VAL A N 1
ATOM 562 C CA . VAL A 1 72 ? -0.530 -1.228 2.666 1.00 97.75 72 VAL A CA 1
ATOM 563 C C . VAL A 1 72 ? -1.206 -0.527 3.843 1.00 97.75 72 VAL A C 1
ATOM 565 O O . VAL A 1 72 ? -1.989 -1.136 4.577 1.00 97.75 72 VAL A O 1
ATOM 568 N N . ARG A 1 73 ? -0.918 0.760 4.050 1.00 96.94 73 ARG A N 1
ATOM 569 C CA . ARG A 1 73 ? -1.513 1.518 5.154 1.00 96.94 73 ARG A CA 1
ATOM 570 C C . ARG A 1 73 ? -3.011 1.699 4.955 1.00 96.94 73 ARG A C 1
ATOM 572 O O . ARG A 1 73 ? -3.740 1.574 5.932 1.00 96.94 73 ARG A O 1
ATOM 579 N N . MET A 1 74 ? -3.462 1.987 3.735 1.00 97.31 74 MET A N 1
ATOM 580 C CA . MET A 1 74 ? -4.889 2.160 3.454 1.00 97.31 74 MET A CA 1
ATOM 581 C C . MET A 1 74 ? -5.638 0.825 3.467 1.00 97.31 74 MET A C 1
ATOM 583 O O . MET A 1 74 ? -6.666 0.728 4.127 1.00 97.31 74 MET A O 1
ATOM 587 N N . ALA A 1 75 ? -5.069 -0.230 2.882 1.00 97.75 75 ALA A N 1
ATOM 588 C CA . ALA A 1 75 ? -5.603 -1.590 2.960 1.00 97.75 75 ALA A CA 1
ATOM 589 C C . ALA A 1 75 ? -5.739 -2.068 4.417 1.00 97.75 75 ALA A C 1
ATOM 591 O O . ALA A 1 75 ? -6.724 -2.702 4.782 1.00 97.75 75 ALA A O 1
ATOM 592 N N . THR A 1 76 ? -4.794 -1.707 5.294 1.00 97.62 76 THR A N 1
ATOM 593 C CA . THR A 1 76 ? -4.922 -1.997 6.734 1.00 97.62 76 THR A CA 1
ATOM 594 C C . THR A 1 76 ? -6.152 -1.307 7.332 1.00 97.62 76 THR A C 1
ATOM 596 O O . THR A 1 76 ? -6.866 -1.911 8.127 1.00 97.62 76 THR A O 1
ATOM 599 N N . LEU A 1 77 ? -6.430 -0.057 6.950 1.00 97.06 77 LEU A N 1
ATOM 600 C CA . LEU A 1 77 ? -7.619 0.659 7.419 1.00 97.06 77 LEU A CA 1
ATOM 601 C C . LEU A 1 77 ? -8.909 0.030 6.882 1.00 97.06 77 LEU A C 1
ATOM 603 O O . LEU A 1 77 ? -9.866 -0.093 7.641 1.00 97.06 77 LEU A O 1
ATOM 607 N N . GLU A 1 78 ? -8.938 -0.384 5.617 1.00 97.69 78 GLU A N 1
ATOM 608 C CA . GLU A 1 78 ? -10.076 -1.096 5.018 1.00 97.69 78 GLU A CA 1
ATOM 60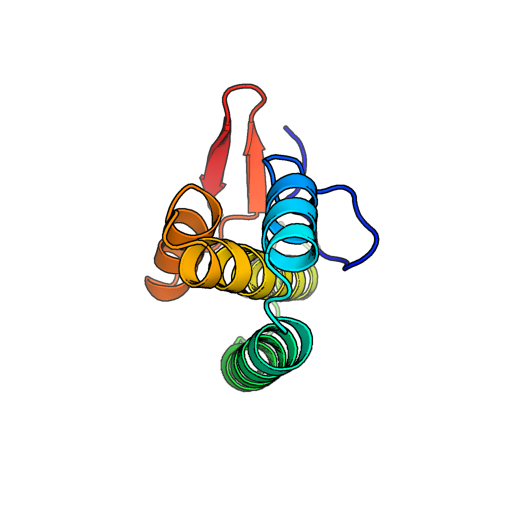9 C C . GLU A 1 78 ? -10.388 -2.387 5.784 1.00 97.69 78 GLU A C 1
ATOM 611 O O . GLU A 1 78 ? -11.523 -2.610 6.209 1.00 97.69 78 GLU A O 1
ATOM 616 N N . VAL A 1 79 ? -9.361 -3.202 6.044 1.00 96.94 79 VAL A N 1
ATOM 617 C CA . VAL A 1 79 ? -9.494 -4.464 6.783 1.00 96.94 79 VAL A CA 1
ATOM 618 C C . VAL A 1 79 ? -9.970 -4.226 8.217 1.00 96.94 79 VAL A C 1
ATOM 620 O O . VAL A 1 79 ? -10.876 -4.919 8.675 1.00 96.94 79 VAL A O 1
ATOM 623 N N . LEU A 1 80 ? -9.423 -3.227 8.920 1.00 96.56 80 LEU A N 1
ATOM 624 C CA . LEU A 1 80 ? -9.856 -2.885 10.282 1.00 96.56 80 LEU A CA 1
ATOM 625 C C . LEU A 1 80 ? -11.305 -2.379 10.342 1.00 96.56 80 LEU A C 1
ATOM 627 O O . LEU A 1 80 ? -11.970 -2.565 11.357 1.00 96.56 80 LEU A O 1
ATOM 631 N N . ASN A 1 81 ? -11.799 -1.763 9.266 1.00 95.44 81 ASN A N 1
ATOM 632 C CA . ASN A 1 81 ? -13.203 -1.371 9.131 1.00 95.44 81 ASN A CA 1
ATOM 633 C C . ASN A 1 81 ? -14.111 -2.513 8.637 1.00 95.44 81 ASN A C 1
ATOM 635 O O . ASN A 1 81 ? -15.310 -2.292 8.482 1.00 95.44 81 ASN A O 1
ATOM 639 N N . ALA A 1 82 ? -13.572 -3.710 8.369 1.00 94.94 82 ALA A N 1
ATOM 640 C CA . ALA A 1 82 ? -14.271 -4.805 7.691 1.00 94.94 82 ALA A CA 1
ATOM 641 C C . ALA A 1 82 ? -14.889 -4.389 6.337 1.00 94.94 82 ALA A C 1
ATOM 643 O O . ALA A 1 82 ? -15.928 -4.906 5.927 1.00 94.94 82 ALA A O 1
ATOM 644 N N . GLN A 1 83 ? -14.239 -3.451 5.642 1.00 94.31 83 GLN A N 1
ATOM 645 C CA . GLN A 1 83 ? -14.631 -2.929 4.332 1.00 94.31 83 GLN A CA 1
ATOM 646 C C . GLN A 1 83 ? -13.469 -3.072 3.335 1.00 94.31 83 GLN A C 1
ATOM 648 O O . GLN A 1 83 ? -12.941 -2.060 2.875 1.00 94.31 83 GLN A O 1
ATOM 653 N N . PRO A 1 84 ? -13.023 -4.307 3.025 1.00 93.44 84 PRO A N 1
ATOM 654 C CA . PRO A 1 84 ? -12.024 -4.526 1.983 1.00 93.44 84 PRO A CA 1
ATOM 655 C C . PRO A 1 84 ? -12.549 -4.003 0.643 1.00 93.44 84 PRO A C 1
ATOM 657 O O . PRO A 1 84 ? -13.681 -4.310 0.263 1.00 93.44 84 PRO A O 1
ATOM 660 N N . ASN A 1 85 ? -11.750 -3.190 -0.042 1.00 95.00 85 ASN A N 1
ATOM 661 C CA . ASN A 1 85 ? -12.152 -2.553 -1.288 1.00 95.00 85 ASN A CA 1
ATOM 662 C C . ASN A 1 85 ? -10.898 -2.229 -2.124 1.00 95.00 85 ASN A C 1
ATOM 664 O O . ASN A 1 85 ? -9.935 -2.996 -2.144 1.00 95.00 85 ASN A O 1
ATOM 668 N N . PHE A 1 86 ? -10.910 -1.081 -2.797 1.00 96.06 86 PHE A N 1
ATOM 669 C CA . PHE A 1 86 ? -9.876 -0.610 -3.706 1.00 96.06 86 PHE A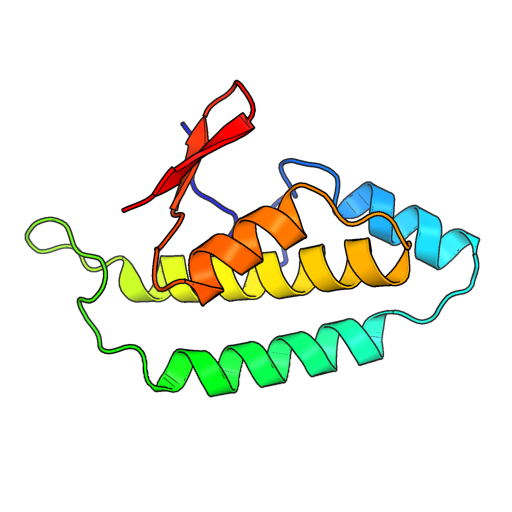 CA 1
ATOM 670 C C . PHE A 1 86 ? -8.434 -0.815 -3.220 1.00 96.06 86 PHE A C 1
ATOM 672 O O . PHE A 1 86 ? -7.597 -1.271 -3.997 1.00 96.06 86 PHE A O 1
ATOM 679 N N . TRP A 1 87 ? -8.092 -0.447 -1.979 1.00 96.56 87 TRP A N 1
ATOM 680 C CA . TRP A 1 87 ? -6.696 -0.489 -1.541 1.00 96.56 87 TRP A CA 1
ATOM 681 C C . TRP A 1 87 ? -6.222 -1.903 -1.254 1.00 96.56 87 TRP A C 1
ATOM 683 O O . TRP A 1 87 ? -5.057 -2.202 -1.517 1.00 96.56 87 TRP A O 1
ATOM 693 N N . LEU A 1 88 ? -7.089 -2.775 -0.739 1.00 97.12 88 LEU A N 1
ATOM 694 C CA . LEU A 1 88 ? -6.763 -4.188 -0.617 1.00 97.12 88 LEU A CA 1
ATOM 695 C C . LEU A 1 88 ? -6.590 -4.833 -1.997 1.00 97.12 88 LEU A C 1
ATOM 697 O O . LEU A 1 88 ? -5.624 -5.568 -2.192 1.00 97.12 88 LEU A O 1
ATOM 701 N N . ASP A 1 89 ? -7.447 -4.502 -2.963 1.00 96.31 89 ASP A N 1
ATOM 702 C CA . ASP A 1 89 ? -7.320 -4.996 -4.339 1.00 96.31 89 ASP A CA 1
ATOM 703 C C . ASP A 1 89 ? -6.013 -4.506 -4.987 1.00 96.31 89 ASP A C 1
ATOM 705 O O . ASP A 1 89 ? -5.259 -5.293 -5.557 1.00 96.31 89 ASP A O 1
ATOM 709 N N . ALA A 1 90 ? -5.665 -3.227 -4.814 1.00 96.50 90 ALA A N 1
ATOM 710 C CA . ALA A 1 90 ? -4.381 -2.678 -5.247 1.00 96.50 90 ALA A CA 1
ATOM 711 C C . ALA A 1 90 ? -3.186 -3.390 -4.585 1.00 96.50 90 ALA A C 1
ATOM 713 O O . ALA A 1 90 ? -2.171 -3.651 -5.236 1.00 96.50 90 ALA A O 1
ATOM 714 N N . LEU A 1 91 ? -3.298 -3.732 -3.296 1.00 96.88 91 LEU A N 1
ATOM 715 C CA . LEU A 1 91 ? -2.260 -4.462 -2.569 1.00 96.88 91 LEU A CA 1
ATOM 716 C C . LEU A 1 91 ? -2.078 -5.879 -3.121 1.00 96.88 91 LEU A C 1
ATOM 718 O O . LEU A 1 91 ? -0.945 -6.358 -3.199 1.00 96.88 91 LEU A O 1
ATOM 722 N N . MET A 1 92 ? -3.163 -6.535 -3.534 1.00 97.06 92 MET A N 1
ATOM 723 C CA . MET A 1 92 ? -3.094 -7.850 -4.170 1.00 97.06 92 MET A CA 1
ATOM 724 C C . MET A 1 92 ? -2.336 -7.805 -5.498 1.00 97.06 92 MET A C 1
ATOM 726 O O . MET A 1 92 ? -1.520 -8.687 -5.751 1.00 97.06 92 MET A O 1
ATOM 730 N N . ILE A 1 93 ? -2.485 -6.734 -6.281 1.00 96.62 93 ILE A N 1
ATOM 731 C CA . ILE A 1 93 ? -1.704 -6.543 -7.514 1.00 96.62 93 ILE A CA 1
ATOM 732 C C . ILE A 1 93 ? -0.198 -6.462 -7.196 1.00 96.62 93 ILE A C 1
ATOM 734 O O . ILE A 1 93 ? 0.604 -7.135 -7.846 1.00 96.62 93 ILE A O 1
ATOM 738 N N . TYR A 1 94 ? 0.201 -5.713 -6.156 1.00 95.12 94 TYR A N 1
ATOM 739 C CA . TYR A 1 94 ? 1.598 -5.712 -5.689 1.00 95.12 94 TYR A CA 1
ATOM 740 C C . TYR A 1 94 ? 2.063 -7.092 -5.215 1.00 95.12 94 TYR A C 1
ATOM 742 O O . TYR A 1 94 ? 3.200 -7.489 -5.475 1.00 95.12 94 TYR A O 1
ATOM 750 N N . HIS A 1 95 ? 1.199 -7.833 -4.519 1.00 93.81 95 HIS A N 1
ATOM 751 C CA . HIS A 1 95 ? 1.507 -9.178 -4.036 1.00 93.81 95 HIS A CA 1
ATOM 752 C C . HIS A 1 95 ? 1.765 -10.169 -5.181 1.00 93.81 95 HIS A C 1
ATOM 754 O O . HIS A 1 95 ? 2.639 -11.027 -5.064 1.00 93.81 95 HIS A O 1
ATOM 760 N N . GLU A 1 96 ? 1.064 -10.009 -6.301 1.00 94.75 96 GLU A N 1
ATOM 761 C CA . GLU A 1 96 ? 1.249 -10.788 -7.531 1.00 94.75 96 GLU A CA 1
ATOM 762 C C . GLU A 1 96 ? 2.527 -10.415 -8.308 1.00 94.75 96 GLU A C 1
ATOM 764 O O . GLU A 1 96 ? 2.851 -11.050 -9.310 1.00 94.75 96 GLU A O 1
ATOM 769 N N . GLY A 1 97 ? 3.285 -9.419 -7.837 1.00 92.69 97 GLY A N 1
ATOM 770 C CA . GLY A 1 97 ? 4.537 -8.970 -8.447 1.00 92.69 97 G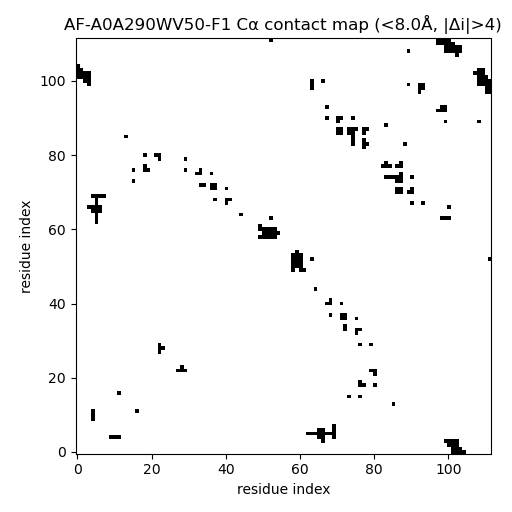LY A CA 1
ATOM 771 C C . GLY A 1 97 ? 4.368 -7.873 -9.499 1.00 92.69 97 GLY A C 1
ATOM 772 O O . GLY A 1 97 ? 5.345 -7.510 -10.155 1.00 92.69 97 GLY A O 1
ATOM 773 N N . ASN A 1 98 ? 3.158 -7.334 -9.643 1.00 94.81 98 ASN A N 1
ATOM 774 C CA . ASN A 1 98 ? 2.841 -6.240 -10.553 1.00 94.81 98 ASN A CA 1
ATOM 775 C C . ASN A 1 98 ? 2.958 -4.882 -9.841 1.00 94.81 98 ASN A C 1
ATOM 777 O O . ASN A 1 98 ? 2.832 -4.795 -8.622 1.00 94.81 98 ASN A O 1
ATOM 781 N N . TRP A 1 99 ? 3.179 -3.797 -10.587 1.00 94.25 99 TRP A N 1
ATOM 782 C CA . TRP A 1 99 ? 3.443 -2.483 -9.991 1.00 94.25 99 TRP A CA 1
ATOM 783 C C . TRP A 1 99 ? 2.446 -1.421 -10.457 1.00 94.25 99 TRP A C 1
ATOM 785 O 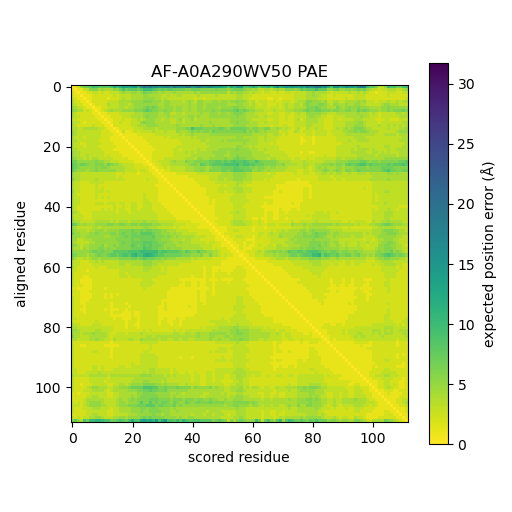O . TRP A 1 99 ? 2.734 -0.676 -11.399 1.00 94.25 99 TRP A O 1
ATOM 795 N N . PRO A 1 100 ? 1.272 -1.306 -9.806 1.00 94.44 100 PRO A N 1
ATOM 796 C CA . PRO A 1 100 ? 0.374 -0.195 -10.057 1.00 94.44 100 PRO A CA 1
ATOM 797 C C . PRO A 1 100 ? 1.084 1.118 -9.714 1.00 94.44 100 PRO A C 1
ATOM 799 O O . PRO A 1 100 ? 1.738 1.245 -8.675 1.00 94.44 100 PRO A O 1
ATOM 802 N N . CYS A 1 101 ? 1.004 2.085 -10.622 1.00 90.25 101 CYS A N 1
ATOM 803 C CA . CYS A 1 101 ? 1.764 3.334 -10.548 1.00 90.25 101 CYS A CA 1
ATOM 804 C C . CYS A 1 101 ? 0.893 4.581 -10.727 1.00 90.25 101 CYS A C 1
ATOM 806 O O . CYS A 1 101 ? 1.303 5.679 -10.344 1.00 90.25 101 CYS A O 1
ATOM 808 N N . GLY A 1 102 ? -0.327 4.428 -11.238 1.00 92.00 102 GLY A N 1
ATOM 809 C CA . GLY A 1 102 ? -1.249 5.542 -11.361 1.00 92.00 102 GLY A CA 1
ATOM 810 C C . GLY A 1 102 ? -2.706 5.133 -11.422 1.00 92.00 102 GLY A C 1
ATOM 811 O O . GLY A 1 102 ? -3.052 3.955 -11.482 1.00 92.00 102 GLY A O 1
ATOM 812 N N . LEU A 1 103 ? -3.544 6.158 -11.400 1.00 94.75 103 LEU A N 1
ATOM 813 C CA . LEU A 1 103 ? -4.987 6.074 -11.348 1.00 94.75 103 LEU A CA 1
ATOM 814 C C . LEU A 1 103 ? -5.583 6.934 -12.465 1.00 94.75 103 LEU A C 1
ATOM 816 O O . LEU A 1 103 ? -5.215 8.101 -12.663 1.00 94.75 103 LEU A O 1
ATOM 820 N N . LEU A 1 104 ? -6.487 6.341 -13.235 1.00 93.38 104 LEU A N 1
ATOM 821 C CA . LEU A 1 104 ? -7.290 7.056 -14.219 1.00 93.38 104 LEU A CA 1
ATOM 822 C C . LEU A 1 104 ? -8.495 7.740 -13.547 1.00 93.38 104 LEU A C 1
ATOM 824 O O . LEU A 1 104 ? -8.899 7.337 -12.458 1.00 93.38 104 LEU A O 1
ATOM 828 N N . PRO A 1 105 ? -9.095 8.773 -14.176 1.00 89.50 105 PRO A N 1
ATOM 829 C CA . PRO A 1 105 ? -10.243 9.484 -13.600 1.00 89.50 105 PRO A CA 1
ATOM 830 C C . PRO A 1 105 ? -11.473 8.606 -13.327 1.00 89.50 105 PRO A C 1
ATOM 832 O O . PRO A 1 105 ? -12.332 8.990 -12.542 1.00 89.50 105 PRO A O 1
ATOM 835 N N . ASP A 1 106 ? -11.571 7.452 -13.987 1.00 90.75 106 ASP A N 1
ATOM 836 C CA . ASP A 1 106 ? -12.626 6.454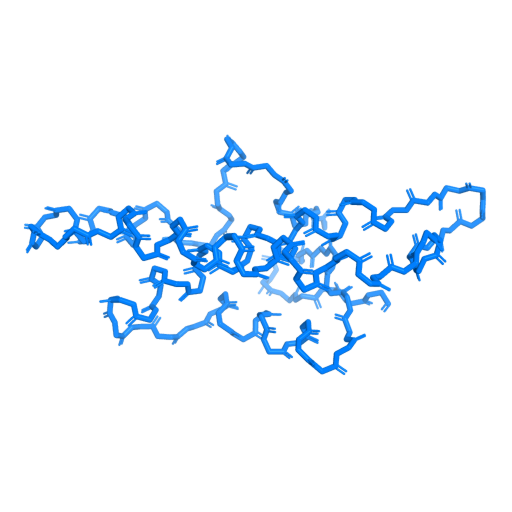 -13.790 1.00 90.75 106 ASP A CA 1
ATOM 837 C C . ASP A 1 106 ? -12.327 5.466 -12.644 1.00 90.75 106 ASP A C 1
ATOM 839 O O . ASP A 1 106 ? -13.137 4.583 -12.374 1.00 90.75 106 ASP A O 1
ATOM 843 N N . GLY A 1 107 ? -11.183 5.611 -11.966 1.00 87.62 107 GLY A N 1
ATOM 844 C CA . GLY A 1 107 ? -10.736 4.727 -10.890 1.00 87.62 107 GLY A CA 1
ATOM 845 C C . GLY A 1 107 ? -9.931 3.514 -11.361 1.00 87.62 107 GLY A C 1
ATOM 846 O O . GLY A 1 107 ? -9.525 2.701 -10.533 1.00 87.62 107 GLY A O 1
ATOM 847 N N . THR A 1 108 ? -9.652 3.380 -12.660 1.00 92.19 108 THR A N 1
ATOM 848 C CA . THR A 1 108 ? -8.846 2.269 -13.177 1.00 92.19 108 THR A CA 1
ATOM 849 C C . THR A 1 108 ? -7.377 2.428 -12.782 1.00 92.19 108 THR A C 1
ATOM 851 O O . THR A 1 108 ? -6.756 3.465 -13.042 1.00 92.19 108 THR A O 1
ATOM 854 N N . LEU A 1 109 ? -6.799 1.381 -12.185 1.00 94.06 109 LEU A N 1
ATOM 855 C CA . LEU A 1 109 ? -5.369 1.308 -11.889 1.00 94.06 109 LEU A CA 1
ATOM 856 C C . LEU A 1 109 ? -4.564 1.059 -13.163 1.00 94.06 109 LEU A C 1
ATOM 858 O O . LEU A 1 109 ? -4.858 0.155 -13.943 1.00 94.06 109 LEU A O 1
ATOM 862 N N . VAL A 1 110 ? -3.500 1.833 -13.337 1.00 92.69 110 VAL A N 1
ATOM 863 C CA . VAL A 1 110 ? -2.501 1.601 -14.377 1.00 92.69 110 VAL A CA 1
ATOM 864 C C . VAL A 1 110 ? -1.319 0.880 -13.759 1.00 92.69 110 VAL A C 1
ATOM 866 O O . VAL A 1 110 ? -0.755 1.337 -12.762 1.00 92.69 110 VAL A O 1
ATOM 869 N N . VAL A 1 111 ? -0.954 -0.238 -14.374 1.00 92.94 111 VAL A N 1
ATOM 870 C CA . VAL A 1 111 ? 0.125 -1.128 -13.949 1.00 92.94 111 VAL A CA 1
ATOM 871 C C . VAL A 1 111 ? 1.293 -0.986 -14.921 1.00 92.94 111 VAL A C 1
ATOM 873 O O . VAL A 1 111 ? 1.070 -0.955 -16.132 1.00 92.94 111 VAL A O 1
ATOM 876 N N . PHE A 1 112 ? 2.505 -0.835 -14.378 1.00 82.75 112 PHE A N 1
ATOM 877 C CA . PHE A 1 112 ? 3.752 -0.797 -15.146 1.00 82.75 112 PHE A CA 1
ATOM 878 C C . PHE A 1 112 ? 4.176 -2.193 -15.609 1.00 82.75 112 PHE A C 1
ATOM 880 O O . PHE A 1 112 ? 4.099 -3.126 -14.776 1.00 82.75 112 PHE A O 1
#

Radius of gyration: 14.12 Å; Cα contacts (8 Å, |Δi|>4): 141; chains: 1; bounding box: 33×24×40 Å

Solvent-accessible surface area (backbone atoms only — not comparable to full-atom values): 6422 Å² total; per-residue (Å²): 118,46,68,53,51,50,55,91,87,50,78,67,93,82,52,54,65,60,49,52,50,54,34,55,78,70,70,50,87,53,67,65,57,35,49,51,51,39,55,52,44,57,60,61,57,66,76,62,60,83,65,73,37,61,62,90,92,48,66,44,32,66,56,42,53,30,21,52,41,44,29,49,37,42,22,45,44,24,53,76,69,74,49,74,47,72,38,41,56,53,41,48,43,46,72,74,73,42,46,64,50,26,35,37,96,87,68,50,74,41,66,106